Protein AF-A0A1A7ZD23-F1 (afdb_monomer)

pLDDT: mean 89.28, std 13.61, range [43.59, 98.44]

Structure (mmCIF, N/CA/C/O backbone):
data_AF-A0A1A7ZD23-F1
#
_entry.id   AF-A0A1A7ZD23-F1
#
loop_
_atom_site.group_PDB
_atom_site.id
_atom_site.type_symbol
_atom_site.label_atom_id
_atom_site.label_alt_id
_atom_site.label_comp_id
_atom_site.label_asym_id
_atom_site.label_entity_id
_atom_site.label_seq_id
_atom_site.pdbx_PDB_ins_code
_atom_site.Cartn_x
_atom_site.Cartn_y
_atom_site.Cartn_z
_atom_site.occupancy
_atom_site.B_iso_or_equiv
_atom_site.auth_seq_id
_atom_site.auth_comp_id
_atom_site.auth_asym_id
_atom_site.auth_atom_id
_atom_site.pdbx_PDB_model_num
ATOM 1 N N . MET A 1 1 ? -6.282 12.531 40.082 1.00 49.66 1 MET A N 1
ATOM 2 C CA . MET A 1 1 ? -6.540 12.073 38.692 1.00 49.66 1 MET A CA 1
ATOM 3 C C . MET A 1 1 ? -5.807 12.879 37.593 1.00 49.66 1 MET A C 1
ATOM 5 O O . MET A 1 1 ? -6.053 12.628 36.422 1.00 49.66 1 MET A O 1
ATOM 9 N N . ALA A 1 2 ? -4.863 13.788 37.900 1.00 52.31 2 ALA A N 1
ATOM 10 C CA . ALA A 1 2 ? -4.226 14.645 36.881 1.00 52.31 2 ALA A CA 1
ATOM 11 C C . ALA A 1 2 ? -3.042 14.001 36.115 1.00 52.31 2 ALA A C 1
ATOM 13 O O . ALA A 1 2 ? -2.878 14.258 34.924 1.00 52.31 2 ALA A O 1
ATOM 14 N N . MET A 1 3 ? -2.255 13.116 36.749 1.00 52.09 3 MET A N 1
ATOM 15 C CA . MET A 1 3 ? -1.063 12.509 36.118 1.00 52.09 3 MET A CA 1
ATOM 16 C C . MET A 1 3 ? -1.377 11.523 34.974 1.00 52.09 3 MET A C 1
ATOM 18 O O . MET A 1 3 ? -0.574 11.347 34.061 1.00 52.09 3 MET A O 1
ATOM 22 N N . GLY A 1 4 ? -2.560 10.897 34.973 1.00 49.62 4 GLY A N 1
ATOM 23 C CA . GLY A 1 4 ? -2.965 9.977 33.901 1.00 49.62 4 GLY A CA 1
ATOM 24 C C . GLY A 1 4 ? -3.331 10.680 32.586 1.00 49.62 4 GLY A C 1
ATOM 25 O O . GLY A 1 4 ? -3.208 10.094 31.513 1.00 49.62 4 GLY A O 1
ATOM 26 N N . LEU A 1 5 ? -3.754 11.946 32.647 1.00 56.97 5 LEU A N 1
ATOM 27 C CA . LEU A 1 5 ? -4.148 12.730 31.470 1.00 56.97 5 LEU A CA 1
ATOM 28 C C . LEU A 1 5 ? -2.935 13.335 30.750 1.00 56.97 5 LEU A C 1
ATOM 30 O O . LEU A 1 5 ? -2.924 13.420 29.521 1.00 56.97 5 LEU A O 1
ATOM 34 N N . THR A 1 6 ? -1.903 13.726 31.498 1.00 62.28 6 THR A N 1
ATOM 35 C CA . THR A 1 6 ? -0.657 14.283 30.950 1.00 62.28 6 THR A CA 1
ATOM 36 C C . THR A 1 6 ? 0.168 13.208 30.240 1.00 62.28 6 THR A C 1
ATOM 38 O O . THR A 1 6 ? 0.626 13.433 29.120 1.00 62.28 6 THR A O 1
ATOM 41 N N . SER A 1 7 ? 0.260 12.007 30.822 1.00 65.88 7 SER A N 1
ATOM 42 C CA . SER A 1 7 ? 0.937 10.848 30.220 1.00 65.88 7 SER A CA 1
ATOM 43 C C . SER A 1 7 ? 0.266 10.381 28.916 1.00 65.88 7 SER A C 1
ATOM 45 O O . SER A 1 7 ? 0.935 10.216 27.893 1.00 65.88 7 SER A O 1
ATOM 47 N N . LYS A 1 8 ? -1.075 10.291 28.886 1.00 63.44 8 LYS A N 1
ATOM 48 C CA . LYS A 1 8 ? -1.828 9.961 27.659 1.00 63.44 8 LYS A CA 1
ATOM 49 C C . LYS A 1 8 ? -1.620 10.989 26.541 1.00 63.44 8 LYS A C 1
ATOM 51 O O . LYS A 1 8 ? -1.458 10.604 25.386 1.00 63.44 8 LYS A O 1
ATOM 56 N N . LYS A 1 9 ? -1.574 12.288 26.867 1.00 61.81 9 LYS A N 1
ATOM 57 C CA . LYS A 1 9 ? -1.291 13.354 25.887 1.00 61.81 9 LYS A CA 1
ATOM 58 C C . LYS A 1 9 ? 0.132 13.271 25.323 1.00 61.81 9 LYS A C 1
ATOM 60 O O . LYS A 1 9 ? 0.311 13.476 24.125 1.00 61.81 9 LYS A O 1
ATOM 65 N N . ALA A 1 10 ? 1.126 12.955 26.154 1.00 64.25 10 ALA A N 1
ATOM 66 C CA . ALA A 1 10 ? 2.508 12.770 25.708 1.00 64.25 10 ALA A CA 1
ATOM 67 C C . ALA A 1 10 ? 2.651 11.547 24.784 1.00 64.25 10 ALA A C 1
ATOM 69 O O . ALA A 1 10 ? 3.252 11.653 23.716 1.00 64.25 10 ALA A O 1
ATOM 70 N N . SER A 1 11 ? 2.012 10.427 25.138 1.00 76.06 11 SER A N 1
ATOM 71 C CA . SER A 1 11 ? 1.960 9.224 24.300 1.00 76.06 11 SER A CA 1
ATOM 72 C C . SER A 1 11 ? 1.269 9.490 22.955 1.00 76.06 11 SER A C 1
ATOM 74 O O . SER A 1 11 ? 1.827 9.180 21.906 1.00 76.06 11 SER A O 1
ATOM 76 N N . ALA A 1 12 ? 0.116 10.169 22.948 1.00 74.38 12 ALA A N 1
ATOM 77 C CA . ALA A 1 12 ? -0.580 10.529 21.709 1.00 74.38 12 ALA A CA 1
ATOM 78 C C . ALA A 1 12 ? 0.258 11.448 2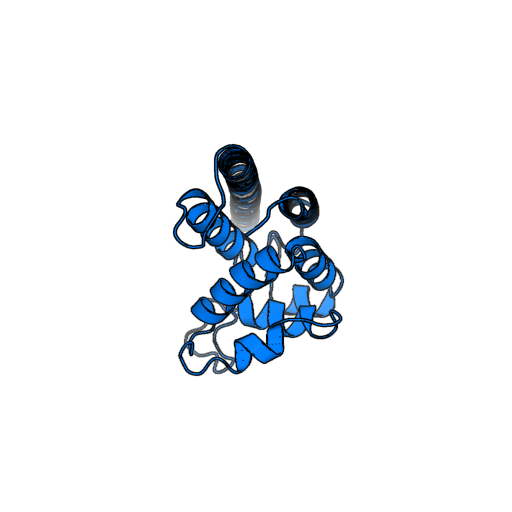0.799 1.00 74.38 12 ALA A C 1
ATOM 80 O O . ALA A 1 12 ? 0.256 11.281 19.578 1.00 74.38 12 ALA A O 1
ATOM 81 N N . ARG A 1 13 ? 1.002 12.399 21.385 1.00 77.62 13 ARG A N 1
ATOM 82 C CA . ARG A 1 13 ? 1.932 13.265 20.645 1.00 77.62 13 ARG A CA 1
ATOM 83 C C . ARG A 1 13 ? 3.077 12.458 20.032 1.00 77.62 13 ARG A C 1
ATOM 85 O O . ARG A 1 13 ? 3.396 12.679 18.869 1.00 77.62 13 ARG A O 1
ATOM 92 N N . SER A 1 14 ? 3.653 11.519 20.781 1.00 89.81 14 SER A N 1
ATOM 93 C CA . SER A 1 14 ? 4.708 10.627 20.286 1.00 89.81 14 SER A CA 1
ATOM 94 C C . SER A 1 14 ? 4.228 9.794 19.093 1.00 89.81 14 SER A C 1
ATOM 96 O O . SER A 1 14 ? 4.897 9.790 18.064 1.00 89.81 14 SER A O 1
ATOM 98 N N . VAL A 1 15 ? 3.023 9.218 19.167 1.00 92.44 15 VAL A N 1
ATOM 99 C CA . VAL A 1 15 ? 2.435 8.453 18.052 1.00 92.44 15 VAL A CA 1
ATOM 100 C C . VAL A 1 15 ? 2.187 9.343 16.830 1.00 92.44 15 VAL A C 1
ATOM 102 O O . VAL A 1 15 ? 2.422 8.932 15.700 1.00 92.44 15 VAL A O 1
ATOM 105 N N . ALA A 1 16 ? 1.728 10.584 17.017 1.00 93.50 16 ALA A N 1
ATOM 106 C CA . ALA A 1 16 ? 1.536 11.503 15.894 1.00 93.50 16 ALA A CA 1
ATOM 107 C C . ALA A 1 16 ? 2.857 11.874 15.194 1.00 93.50 16 ALA A C 1
ATOM 109 O O . ALA A 1 16 ? 2.882 12.005 13.972 1.00 93.50 16 ALA A O 1
ATOM 110 N N . VAL A 1 17 ? 3.946 12.035 15.951 1.00 95.19 17 VAL A N 1
ATOM 111 C CA . VAL A 1 17 ? 5.286 12.277 15.391 1.00 95.19 17 VAL A CA 1
ATOM 112 C C . VAL A 1 17 ? 5.780 11.049 14.629 1.00 95.19 17 VAL A C 1
ATOM 114 O O . VAL A 1 17 ? 6.233 11.184 13.497 1.00 95.19 17 VAL A O 1
ATOM 117 N N . GLU A 1 18 ? 5.626 9.857 15.202 1.00 95.06 18 GLU A N 1
ATOM 118 C CA . GLU A 1 18 ? 5.987 8.592 14.556 1.00 95.06 18 GLU A CA 1
ATOM 119 C C . GLU A 1 18 ? 5.283 8.415 13.203 1.00 95.06 18 GLU A C 1
ATOM 121 O O . GLU A 1 18 ? 5.948 8.173 12.195 1.00 95.06 18 GLU A O 1
ATOM 126 N N . ARG A 1 19 ? 3.960 8.642 13.139 1.00 96.94 19 ARG A N 1
ATOM 127 C CA . ARG A 1 19 ? 3.209 8.587 11.873 1.00 96.94 19 ARG A CA 1
ATOM 128 C C . ARG A 1 19 ? 3.779 9.534 10.819 1.00 96.94 19 ARG A C 1
ATOM 130 O O . ARG A 1 19 ? 4.005 9.127 9.681 1.00 96.94 19 ARG A O 1
ATOM 137 N N . LYS A 1 20 ? 4.033 10.791 11.197 1.00 96.56 20 LYS A N 1
ATOM 138 C CA . LYS A 1 20 ? 4.595 11.801 10.288 1.00 96.56 20 LYS A CA 1
ATOM 139 C C . LYS A 1 20 ? 5.983 11.407 9.791 1.00 96.56 20 LYS A C 1
ATOM 141 O O . LYS A 1 20 ? 6.271 11.589 8.608 1.00 96.56 20 LYS A O 1
ATOM 146 N N . ASN A 1 21 ? 6.814 10.840 10.661 1.00 97.62 21 ASN A N 1
ATOM 147 C CA . ASN A 1 21 ? 8.144 10.365 10.297 1.00 97.62 21 ASN A CA 1
ATOM 148 C C . ASN A 1 21 ? 8.059 9.208 9.296 1.00 97.62 21 ASN A C 1
ATOM 150 O O . ASN A 1 21 ? 8.702 9.276 8.254 1.00 97.62 21 ASN A O 1
ATOM 154 N N . LEU A 1 22 ? 7.213 8.204 9.547 1.00 98.00 22 LEU A N 1
ATOM 155 C CA . LEU A 1 22 ? 7.036 7.067 8.635 1.00 98.00 22 LEU A CA 1
ATOM 156 C C . LEU A 1 22 ? 6.547 7.503 7.248 1.00 98.00 22 LEU A C 1
ATOM 158 O O . LEU A 1 22 ? 7.110 7.083 6.240 1.00 98.00 22 LEU A O 1
ATOM 162 N N . ILE A 1 23 ? 5.561 8.403 7.178 1.00 98.25 23 ILE A N 1
ATOM 163 C CA . ILE A 1 23 ? 5.100 8.966 5.898 1.00 98.25 23 ILE A CA 1
ATOM 164 C C . ILE A 1 23 ? 6.205 9.759 5.198 1.00 98.25 23 ILE A C 1
ATOM 166 O O . ILE A 1 23 ? 6.330 9.690 3.977 1.00 98.25 23 ILE A O 1
ATOM 170 N N . THR A 1 24 ? 7.021 10.494 5.951 1.00 98.19 24 THR A N 1
ATOM 171 C CA . THR A 1 24 ? 8.141 11.261 5.392 1.00 98.19 24 THR A CA 1
ATOM 172 C C . THR A 1 24 ? 9.207 10.336 4.804 1.00 98.19 24 THR A C 1
ATOM 174 O O . THR A 1 24 ? 9.633 10.549 3.673 1.00 98.19 24 THR A O 1
ATOM 177 N N . VAL A 1 25 ? 9.589 9.275 5.519 1.00 98.38 25 VAL A N 1
ATOM 178 C CA . VAL A 1 25 ? 10.533 8.264 5.015 1.00 98.38 25 VAL A CA 1
ATOM 179 C C . VAL A 1 25 ? 9.965 7.562 3.783 1.00 98.38 25 VAL A C 1
ATOM 181 O O . VAL A 1 25 ? 10.670 7.406 2.791 1.00 98.38 25 VAL A O 1
ATOM 184 N N . CYS A 1 26 ? 8.676 7.212 3.793 1.00 98.44 26 CYS A N 1
ATOM 185 C CA . CYS A 1 26 ? 8.014 6.619 2.632 1.00 98.44 26 CYS A CA 1
ATOM 186 C C . CYS A 1 26 ? 8.043 7.554 1.420 1.00 98.44 26 CYS A C 1
ATOM 188 O O . CYS A 1 26 ? 8.352 7.109 0.320 1.00 98.44 26 CYS A O 1
ATOM 190 N N . ARG A 1 27 ? 7.826 8.860 1.617 1.00 98.00 27 ARG A N 1
ATOM 191 C CA . ARG A 1 27 ? 7.947 9.855 0.545 1.00 98.00 27 ARG A CA 1
ATOM 192 C C . ARG A 1 27 ? 9.341 9.871 -0.071 1.00 98.00 27 ARG A C 1
ATOM 194 O O . ARG A 1 27 ? 9.455 9.892 -1.293 1.00 98.00 27 ARG A O 1
ATOM 201 N N . PHE A 1 28 ? 10.385 9.876 0.758 1.00 98.25 28 PHE A N 1
ATOM 202 C CA . PHE A 1 28 ? 11.760 9.823 0.262 1.00 98.25 28 PHE A CA 1
ATOM 203 C C . PHE A 1 28 ? 12.029 8.524 -0.491 1.00 98.25 28 PHE A C 1
ATOM 205 O O . PHE A 1 28 ? 12.556 8.576 -1.592 1.00 98.25 28 PHE A O 1
ATOM 212 N N . SER A 1 29 ? 11.584 7.389 0.044 1.00 97.94 29 SER A N 1
ATOM 213 C CA . SER A 1 29 ? 11.766 6.088 -0.597 1.00 97.94 29 SER A CA 1
ATOM 214 C C . SER A 1 29 ? 11.031 5.964 -1.939 1.00 97.94 29 SER A C 1
ATOM 216 O O . SER A 1 29 ? 11.585 5.424 -2.889 1.00 97.94 29 SER A O 1
ATOM 218 N N . VAL A 1 30 ? 9.816 6.511 -2.057 1.00 97.31 30 VAL A N 1
ATOM 219 C CA . VAL A 1 30 ? 9.090 6.593 -3.337 1.00 97.31 30 VAL A CA 1
ATOM 220 C C . VAL A 1 30 ? 9.849 7.460 -4.335 1.00 97.31 30 VAL A C 1
ATOM 222 O O . VAL A 1 30 ? 9.964 7.096 -5.501 1.00 97.31 30 VAL A O 1
ATOM 225 N N . LYS A 1 31 ? 10.392 8.595 -3.882 1.00 96.94 31 LYS A N 1
ATOM 226 C CA . LYS A 1 31 ? 11.182 9.485 -4.733 1.00 96.94 31 LYS A CA 1
ATOM 227 C C . LYS A 1 31 ? 12.439 8.787 -5.259 1.00 96.94 31 LYS A C 1
ATOM 229 O O . LYS A 1 31 ? 12.647 8.796 -6.464 1.00 96.94 31 LYS A O 1
ATOM 234 N N . THR A 1 32 ? 13.228 8.153 -4.391 1.00 96.69 32 THR A N 1
ATOM 235 C CA . THR A 1 32 ? 14.451 7.446 -4.806 1.00 96.69 32 THR A CA 1
ATOM 236 C C . THR A 1 32 ? 14.140 6.281 -5.739 1.00 96.69 32 THR A C 1
ATOM 238 O O . THR A 1 32 ? 14.864 6.059 -6.700 1.00 96.69 32 THR A O 1
ATOM 241 N N . LEU A 1 33 ? 13.032 5.570 -5.504 1.00 95.75 33 LEU A N 1
ATOM 242 C CA . LEU A 1 33 ? 12.589 4.487 -6.380 1.00 95.75 33 LEU A CA 1
ATOM 243 C C . LEU A 1 33 ? 12.218 5.002 -7.780 1.00 95.75 33 LEU A C 1
ATOM 245 O O . LEU A 1 33 ? 12.619 4.417 -8.778 1.00 95.75 33 LEU A O 1
ATOM 249 N N . LEU A 1 34 ? 11.502 6.125 -7.873 1.00 95.12 34 LEU A N 1
ATOM 250 C CA . LEU A 1 34 ? 11.185 6.748 -9.162 1.00 95.12 34 LEU A CA 1
ATOM 251 C C . LEU A 1 34 ? 12.434 7.291 -9.868 1.00 95.12 34 LEU A C 1
ATOM 253 O O . LEU A 1 34 ? 12.544 7.165 -11.082 1.00 95.12 34 LEU A O 1
ATOM 257 N N . GLU A 1 35 ? 13.384 7.870 -9.131 1.00 95.06 35 GLU A N 1
ATOM 258 C CA . GLU A 1 35 ? 14.664 8.325 -9.689 1.00 95.06 35 GLU A CA 1
ATOM 259 C C . GLU A 1 35 ? 15.472 7.148 -10.252 1.00 95.06 35 GLU A C 1
ATOM 261 O O . GLU A 1 35 ? 15.948 7.220 -11.385 1.00 95.06 35 GLU A O 1
ATOM 266 N N . LYS A 1 36 ? 15.544 6.031 -9.519 1.00 94.25 36 LYS A N 1
ATOM 267 C CA . LYS A 1 36 ? 16.185 4.793 -9.979 1.00 94.25 36 LYS A CA 1
ATOM 268 C C . LYS A 1 36 ? 15.587 4.297 -11.296 1.00 94.25 36 LYS A C 1
ATOM 270 O O . LYS A 1 36 ? 16.338 4.058 -12.235 1.00 94.25 36 LYS A O 1
ATOM 275 N N . TYR A 1 37 ? 14.256 4.247 -11.390 1.00 91.75 37 TYR A N 1
ATOM 276 C CA . TYR A 1 37 ? 13.543 3.837 -12.606 1.00 91.75 37 TYR A CA 1
ATOM 277 C C . TYR A 1 37 ? 13.918 4.669 -13.842 1.00 91.75 37 TYR A C 1
ATOM 279 O O . TYR A 1 37 ? 13.956 4.158 -14.957 1.00 91.75 37 TYR A O 1
ATOM 287 N N . THR A 1 38 ? 14.199 5.966 -13.666 1.00 91.44 38 THR A N 1
ATOM 288 C CA . THR A 1 38 ? 14.607 6.822 -14.794 1.00 91.44 38 THR A CA 1
ATOM 289 C C . THR A 1 38 ? 16.023 6.543 -15.294 1.00 91.44 38 THR A C 1
ATOM 291 O O . THR A 1 38 ? 16.343 6.912 -16.423 1.00 91.44 38 THR A O 1
ATOM 294 N N . ALA A 1 39 ? 16.864 5.913 -14.471 1.00 91.31 39 ALA A N 1
ATOM 295 C CA . ALA A 1 39 ? 18.236 5.570 -14.819 1.00 91.31 39 ALA A CA 1
ATOM 296 C C . ALA A 1 39 ? 18.344 4.155 -15.405 1.00 91.31 39 ALA A C 1
ATOM 298 O O . ALA A 1 39 ? 19.072 3.954 -16.377 1.00 91.31 39 ALA A O 1
ATOM 299 N N . GLU A 1 40 ? 17.625 3.186 -14.834 1.00 90.50 40 GLU A N 1
ATOM 300 C CA . GLU A 1 40 ? 17.670 1.780 -15.243 1.00 90.50 40 GLU A CA 1
ATOM 301 C C . GLU A 1 40 ? 16.406 1.004 -14.820 1.00 90.50 40 GLU A C 1
ATOM 303 O O . GLU A 1 40 ? 15.669 1.462 -13.939 1.00 90.50 40 GLU A O 1
ATOM 308 N N . PRO A 1 41 ? 16.138 -0.171 -15.427 1.00 88.19 41 PRO A N 1
ATOM 309 C CA . PRO A 1 41 ? 15.058 -1.052 -14.989 1.00 88.19 41 PRO A CA 1
ATOM 310 C C . PRO A 1 41 ? 15.198 -1.430 -13.510 1.00 88.19 41 PRO A C 1
ATOM 312 O O . PRO A 1 41 ? 16.306 -1.654 -13.023 1.00 88.19 41 PRO A O 1
ATOM 315 N N . ILE A 1 42 ? 14.072 -1.520 -12.803 1.00 90.56 42 ILE A N 1
ATOM 316 C CA . ILE A 1 42 ? 14.043 -1.921 -11.394 1.00 90.56 42 ILE A CA 1
ATOM 317 C C . ILE A 1 42 ? 13.761 -3.413 -11.315 1.00 90.56 42 ILE A C 1
ATOM 319 O O . ILE A 1 42 ? 12.836 -3.898 -11.953 1.00 90.56 42 ILE A O 1
ATOM 323 N N . ASP A 1 43 ? 14.511 -4.108 -10.468 1.00 89.56 43 ASP A N 1
ATOM 324 C CA . ASP A 1 43 ? 14.231 -5.487 -10.082 1.00 89.56 43 ASP A CA 1
ATOM 325 C C . ASP A 1 43 ? 14.001 -5.612 -8.566 1.00 89.56 43 ASP A C 1
ATOM 327 O O . ASP A 1 43 ? 14.077 -4.646 -7.798 1.00 89.56 43 ASP A O 1
ATOM 331 N N . ASP A 1 44 ? 13.718 -6.829 -8.103 1.00 88.19 44 ASP A N 1
ATOM 332 C CA . ASP A 1 44 ? 13.450 -7.102 -6.693 1.00 88.19 44 ASP A CA 1
ATOM 333 C C . ASP A 1 44 ? 14.702 -7.151 -5.800 1.00 88.19 44 ASP A C 1
ATOM 335 O O . ASP A 1 44 ? 14.569 -7.286 -4.576 1.00 88.19 44 ASP A O 1
ATOM 339 N N . SER A 1 45 ? 15.890 -7.000 -6.393 1.00 90.31 45 SER A N 1
ATOM 340 C CA . SER A 1 45 ? 17.183 -6.914 -5.709 1.00 90.31 45 SER A CA 1
ATOM 341 C C . SER A 1 45 ? 17.638 -5.470 -5.467 1.00 90.31 45 SER A C 1
ATOM 343 O O . SER A 1 45 ? 18.470 -5.223 -4.592 1.00 90.31 45 SER A O 1
ATOM 345 N N . SER A 1 46 ? 17.053 -4.519 -6.200 1.00 93.69 46 SER A N 1
ATOM 346 C CA . SER A 1 46 ? 17.361 -3.093 -6.130 1.00 93.69 46 SER A CA 1
ATOM 347 C C . SER A 1 46 ? 17.151 -2.540 -4.716 1.00 93.69 46 SER A C 1
ATOM 349 O O . SER A 1 46 ? 16.092 -2.719 -4.105 1.00 93.69 46 SER A O 1
ATOM 351 N N . GLU A 1 47 ? 18.150 -1.829 -4.188 1.00 95.81 47 GLU A N 1
ATOM 352 C CA . GLU A 1 47 ? 18.122 -1.304 -2.818 1.00 95.81 47 GLU A CA 1
ATOM 353 C C . GLU A 1 47 ? 16.932 -0.358 -2.600 1.00 95.81 47 GLU A C 1
ATOM 355 O O . GLU A 1 47 ? 16.264 -0.403 -1.565 1.00 95.81 47 GLU A O 1
ATOM 360 N N . GLU A 1 48 ? 16.601 0.457 -3.602 1.00 96.38 48 GLU A N 1
ATOM 361 C CA . GLU A 1 48 ? 15.471 1.379 -3.563 1.00 96.38 48 GLU A CA 1
ATOM 362 C C . GLU A 1 48 ? 14.142 0.636 -3.414 1.00 96.38 48 GLU A C 1
ATOM 364 O O . GLU A 1 48 ? 13.278 1.065 -2.641 1.00 96.38 48 GLU A O 1
ATOM 369 N N . PHE A 1 49 ? 13.991 -0.501 -4.102 1.00 95.62 49 PHE A N 1
ATOM 370 C CA . PHE A 1 49 ? 12.814 -1.352 -3.971 1.00 95.62 49 PHE A CA 1
ATOM 371 C C . PHE A 1 49 ? 12.761 -2.002 -2.584 1.00 95.62 49 PHE A C 1
ATOM 373 O O . PHE A 1 49 ? 11.717 -1.967 -1.929 1.00 95.62 49 PHE A O 1
ATOM 380 N N . VAL A 1 50 ? 13.880 -2.550 -2.100 1.00 95.81 50 VAL A N 1
ATOM 381 C CA . VAL A 1 50 ? 13.963 -3.172 -0.768 1.00 95.81 50 VAL A CA 1
ATOM 382 C C . VAL A 1 50 ? 13.600 -2.166 0.327 1.00 95.81 50 VAL A C 1
ATOM 384 O O . VAL A 1 50 ? 12.787 -2.472 1.206 1.00 95.81 50 VAL A O 1
ATOM 387 N N . ASN A 1 51 ? 14.134 -0.947 0.240 1.00 97.12 51 ASN A N 1
ATOM 388 C CA . ASN A 1 51 ? 13.837 0.149 1.157 1.00 97.12 51 ASN A CA 1
ATOM 389 C C . ASN A 1 51 ? 12.354 0.542 1.101 1.00 97.12 51 ASN A C 1
ATOM 391 O O . ASN A 1 51 ? 11.716 0.688 2.150 1.00 97.12 51 ASN A O 1
ATOM 395 N N . PHE A 1 52 ? 11.782 0.637 -0.104 1.00 97.75 52 PHE A N 1
ATOM 396 C CA . PHE A 1 52 ? 10.362 0.927 -0.298 1.00 97.75 52 PHE A CA 1
ATOM 397 C C . PHE A 1 52 ? 9.456 -0.155 0.294 1.00 97.75 52 PHE A C 1
ATOM 399 O O . PHE A 1 52 ? 8.527 0.144 1.051 1.00 97.75 52 PHE A O 1
ATOM 406 N N . ALA A 1 53 ? 9.733 -1.422 -0.003 1.00 97.00 53 ALA A N 1
ATOM 407 C CA . ALA A 1 53 ? 8.951 -2.537 0.505 1.00 97.00 53 ALA A CA 1
ATOM 408 C C . ALA A 1 53 ? 9.009 -2.603 2.039 1.00 97.00 53 ALA A C 1
ATOM 410 O O . ALA A 1 53 ? 7.982 -2.822 2.683 1.00 97.00 53 ALA A O 1
ATOM 411 N N . ALA A 1 54 ? 10.180 -2.348 2.633 1.00 97.00 54 ALA A N 1
ATOM 412 C CA . ALA A 1 54 ? 10.355 -2.329 4.081 1.00 97.00 54 ALA A CA 1
ATOM 413 C C . ALA A 1 54 ? 9.561 -1.198 4.755 1.00 97.00 54 ALA A C 1
ATOM 415 O O . ALA A 1 54 ? 8.859 -1.446 5.741 1.00 97.00 54 ALA A O 1
ATOM 416 N N . ILE A 1 55 ? 9.621 0.034 4.230 1.00 98.19 55 ILE A N 1
ATOM 417 C CA . ILE A 1 55 ? 8.862 1.148 4.817 1.00 98.19 55 ILE A CA 1
ATOM 418 C C . ILE A 1 55 ? 7.353 0.970 4.621 1.00 98.19 55 ILE A C 1
ATOM 420 O O . ILE A 1 55 ? 6.580 1.284 5.529 1.00 98.19 55 ILE A O 1
ATOM 424 N N . LEU A 1 56 ? 6.921 0.412 3.487 1.00 98.38 56 LEU A N 1
ATOM 425 C CA . LEU A 1 56 ? 5.514 0.105 3.251 1.00 98.38 56 LEU A CA 1
ATOM 426 C C . LEU A 1 56 ? 5.007 -0.987 4.201 1.00 98.38 56 LEU A C 1
ATOM 428 O O . LEU A 1 56 ? 3.956 -0.809 4.814 1.00 98.38 56 LEU A O 1
ATOM 432 N N . GLU A 1 57 ? 5.759 -2.079 4.379 1.00 97.19 57 GLU A N 1
ATOM 433 C CA . GLU A 1 57 ? 5.460 -3.126 5.367 1.00 97.19 57 GLU A CA 1
ATOM 434 C C . GLU A 1 57 ? 5.323 -2.526 6.774 1.00 97.19 57 GLU A C 1
ATOM 436 O O . GLU A 1 57 ? 4.375 -2.849 7.496 1.00 97.19 57 GLU A O 1
ATOM 441 N N . HIS A 1 58 ? 6.218 -1.607 7.152 1.00 96.56 58 HIS A N 1
ATOM 442 C CA . HIS A 1 58 ? 6.175 -0.943 8.453 1.00 96.56 58 HIS A CA 1
ATOM 443 C C . HIS A 1 58 ? 4.926 -0.063 8.607 1.00 96.56 58 HIS A C 1
ATOM 445 O O . HIS A 1 58 ? 4.228 -0.155 9.617 1.00 96.56 58 HIS A O 1
ATOM 451 N N . ILE A 1 59 ? 4.582 0.737 7.594 1.00 98.00 59 ILE A N 1
ATOM 452 C CA . ILE A 1 59 ? 3.373 1.571 7.609 1.00 98.00 59 ILE A CA 1
ATOM 453 C C . ILE A 1 59 ? 2.109 0.715 7.701 1.00 98.00 59 ILE A C 1
ATOM 455 O O . ILE A 1 59 ? 1.244 0.980 8.539 1.00 98.00 59 ILE A O 1
ATOM 459 N N . LEU A 1 60 ? 2.013 -0.332 6.880 1.00 97.38 60 LEU A N 1
ATOM 460 C CA . LEU A 1 60 ? 0.885 -1.257 6.905 1.00 97.38 60 LEU A CA 1
ATOM 461 C C . LEU A 1 60 ? 0.826 -2.044 8.216 1.00 97.38 60 LEU A C 1
ATOM 463 O O . LEU A 1 60 ? -0.251 -2.489 8.587 1.00 97.38 60 LEU A O 1
ATOM 467 N N . SER A 1 61 ? 1.935 -2.187 8.940 1.00 95.62 61 SER A N 1
ATOM 468 C CA . SER A 1 61 ? 1.977 -2.868 10.238 1.00 95.62 61 SER A CA 1
ATOM 469 C C . SER A 1 61 ? 1.810 -1.947 11.444 1.00 95.62 61 SER A C 1
ATOM 471 O O . SER A 1 61 ? 1.696 -2.417 12.579 1.00 95.62 61 SER A O 1
ATOM 473 N N . HIS A 1 62 ? 1.766 -0.634 11.221 1.00 95.56 62 HIS A N 1
ATOM 474 C CA . HIS A 1 62 ? 1.767 0.350 12.289 1.00 95.56 62 HIS A CA 1
ATOM 475 C C . HIS A 1 62 ? 0.507 0.232 13.165 1.00 95.56 62 HIS A C 1
ATOM 477 O O . HIS A 1 62 ? -0.601 0.598 12.760 1.00 95.56 62 HIS A O 1
ATOM 483 N N . ARG A 1 63 ? 0.715 -0.199 14.417 1.00 93.25 63 ARG A N 1
ATOM 484 C CA . ARG A 1 63 ? -0.304 -0.378 15.467 1.00 93.25 63 ARG A CA 1
ATOM 485 C C . ARG A 1 63 ? -1.401 -1.394 15.123 1.00 9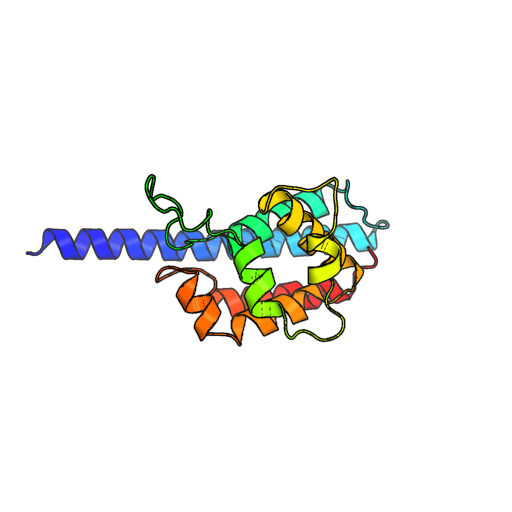3.25 63 ARG A C 1
ATOM 487 O O . ARG A 1 63 ? -2.591 -1.102 15.263 1.00 93.25 63 ARG A O 1
ATOM 494 N N . PHE A 1 64 ? -1.018 -2.602 14.711 1.00 91.44 64 PHE A N 1
ATOM 495 C CA . PHE A 1 64 ? -1.959 -3.722 14.703 1.00 91.44 64 PHE A CA 1
ATOM 496 C C . PHE A 1 64 ? -2.433 -4.094 16.108 1.00 91.44 64 PHE A C 1
ATOM 498 O O . PHE A 1 64 ? -1.649 -4.201 17.053 1.00 91.44 64 PHE A O 1
ATOM 505 N N . LYS A 1 65 ? -3.728 -4.389 16.208 1.00 89.50 65 LYS A N 1
ATOM 506 C CA . LYS A 1 65 ? -4.343 -4.984 17.389 1.00 89.50 65 LYS A CA 1
ATOM 507 C C . LYS A 1 65 ? -3.742 -6.354 17.652 1.00 89.50 65 LYS A C 1
ATOM 509 O O . LYS A 1 65 ? -3.632 -7.171 16.743 1.00 89.50 65 LYS A O 1
ATOM 514 N N . GLY A 1 66 ? -3.436 -6.634 18.914 1.00 71.44 66 GLY A N 1
ATOM 515 C CA . GLY A 1 66 ? -3.079 -7.986 19.347 1.00 71.44 66 GLY A CA 1
ATOM 516 C C . GLY A 1 66 ? -1.659 -8.436 18.994 1.00 71.44 66 GLY A C 1
ATOM 517 O O . GLY A 1 66 ? -1.329 -9.579 19.285 1.00 71.44 66 GLY A O 1
ATOM 518 N N . SER A 1 67 ? -0.793 -7.548 18.487 1.00 59.06 67 SER A N 1
ATOM 519 C CA . SER A 1 67 ? 0.631 -7.825 18.199 1.00 59.06 67 SER A CA 1
ATOM 520 C C . SER A 1 67 ? 1.477 -8.233 19.432 1.00 59.06 67 SER A C 1
ATOM 522 O O . SER A 1 67 ? 2.690 -8.382 19.313 1.00 59.06 67 SER A O 1
ATOM 524 N N . GLY A 1 68 ? 0.878 -8.404 20.619 1.00 50.41 68 GLY A N 1
ATOM 525 C CA . GLY A 1 68 ? 1.579 -8.718 21.871 1.00 50.41 68 GLY A CA 1
ATOM 526 C C . GLY A 1 68 ? 0.821 -9.619 22.853 1.00 50.41 68 GLY A C 1
ATOM 527 O O . GLY A 1 68 ? 1.214 -9.696 24.013 1.00 50.41 68 GLY A O 1
ATOM 528 N N . SER A 1 69 ? -0.267 -10.285 22.446 1.00 49.16 69 SER A N 1
ATOM 529 C CA . SER A 1 69 ? -0.966 -11.223 23.339 1.00 49.16 69 SER A CA 1
ATOM 530 C C . SER A 1 69 ? -0.393 -12.633 23.190 1.00 49.16 69 SER A C 1
ATOM 532 O O . SER A 1 69 ? -0.688 -13.330 22.224 1.00 49.16 69 SER A O 1
ATOM 534 N N . TRP A 1 70 ? 0.412 -13.056 24.170 1.00 52.94 70 TRP A N 1
ATOM 535 C CA . TRP A 1 70 ? 1.055 -14.379 24.232 1.00 52.94 70 TRP A CA 1
ATOM 536 C C . TRP A 1 70 ? 0.050 -15.555 24.238 1.00 52.94 70 TRP A C 1
ATOM 538 O O . TRP A 1 70 ? 0.418 -16.679 23.920 1.00 52.94 70 TRP A O 1
ATOM 548 N N . PHE A 1 71 ? -1.230 -15.294 24.539 1.00 50.66 71 PHE A N 1
ATOM 549 C CA . PHE A 1 71 ? -2.288 -16.309 24.659 1.00 50.66 71 PHE A CA 1
ATOM 550 C C . PHE A 1 71 ? -3.371 -16.241 23.574 1.00 50.66 71 PHE A C 1
ATOM 552 O O . PHE A 1 71 ? -4.343 -16.992 23.634 1.00 50.66 71 PHE A O 1
ATOM 559 N N . SER A 1 72 ? -3.249 -15.349 22.587 1.00 49.19 72 SER A N 1
ATOM 560 C CA . SER A 1 72 ? -4.229 -15.309 21.499 1.00 49.19 72 SER A CA 1
ATOM 561 C C . SER A 1 72 ? -3.937 -16.430 20.500 1.00 49.19 72 SER A C 1
ATOM 563 O O . SER A 1 72 ? -2.985 -16.358 19.732 1.00 49.19 72 SER A O 1
ATOM 565 N N . SER A 1 73 ? -4.780 -17.463 20.516 1.00 43.59 73 SER A N 1
ATOM 566 C CA . SER A 1 73 ? -4.887 -18.507 19.483 1.00 43.59 73 SER A CA 1
ATOM 567 C C . SER A 1 73 ? -5.399 -17.978 18.133 1.00 43.59 73 SER A C 1
ATOM 569 O O . SER A 1 73 ? -5.404 -18.705 17.142 1.00 43.59 73 SER A O 1
ATOM 571 N N . ASP A 1 74 ? -5.818 -16.710 18.087 1.00 47.06 74 ASP A N 1
ATOM 572 C CA . ASP A 1 74 ? -6.093 -15.960 16.864 1.00 47.06 74 ASP A CA 1
ATOM 573 C C . ASP A 1 74 ? -4.728 -15.635 16.236 1.00 47.06 74 ASP A C 1
ATOM 575 O O . ASP A 1 74 ? -3.977 -14.822 16.779 1.00 47.06 74 ASP A O 1
ATOM 579 N N . GLY A 1 75 ? -4.360 -16.355 15.169 1.00 55.38 75 GLY A N 1
ATOM 580 C CA . GLY A 1 75 ? -3.043 -16.280 14.530 1.00 55.38 75 GLY A CA 1
ATOM 581 C C . GLY A 1 75 ? -2.527 -14.845 14.388 1.00 55.38 75 GLY A C 1
ATOM 582 O O . GLY A 1 75 ? -3.305 -13.920 14.154 1.00 55.38 75 GLY A O 1
ATOM 583 N N . GLN A 1 76 ? -1.212 -14.663 14.563 1.00 63.50 76 GLN A N 1
ATOM 584 C CA . GLN A 1 76 ? -0.539 -13.358 14.563 1.00 63.50 76 GLN A CA 1
ATOM 585 C C . GLN A 1 76 ? -1.110 -12.440 13.475 1.00 63.50 76 GLN A C 1
ATOM 587 O O . GLN A 1 76 ? -0.903 -12.668 12.280 1.00 63.50 76 GLN A O 1
ATOM 592 N N . ARG A 1 77 ? -1.860 -11.409 13.889 1.00 80.12 77 ARG A N 1
ATOM 593 C CA . ARG A 1 77 ? -2.457 -10.449 12.958 1.00 80.12 77 ARG A CA 1
ATOM 594 C C . ARG A 1 77 ? -1.331 -9.745 12.226 1.00 80.12 77 ARG A C 1
ATOM 596 O O . ARG A 1 77 ? -0.558 -9.002 12.821 1.00 80.12 77 ARG A O 1
ATOM 603 N N . SER A 1 78 ? -1.233 -10.023 10.936 1.00 90.44 78 SER A N 1
ATOM 604 C CA . SER A 1 78 ? -0.210 -9.471 10.060 1.00 90.44 78 SER A CA 1
ATOM 605 C C . SER A 1 78 ? -0.851 -8.577 9.010 1.00 90.44 78 SER A C 1
ATOM 607 O O . SER A 1 78 ? -2.055 -8.666 8.744 1.00 90.44 78 SER A O 1
ATOM 609 N N . PHE A 1 79 ? -0.038 -7.739 8.366 1.00 94.88 79 PHE A N 1
ATOM 610 C CA . PHE A 1 79 ? -0.542 -6.925 7.265 1.00 94.88 79 PHE A CA 1
ATOM 611 C C . PHE A 1 79 ? -0.989 -7.776 6.086 1.00 94.88 79 PHE A C 1
ATOM 613 O O . PHE A 1 79 ? -1.929 -7.394 5.398 1.00 94.88 79 PHE A O 1
ATOM 620 N N . TRP A 1 80 ? -0.388 -8.951 5.897 1.00 95.50 80 TRP A N 1
ATOM 621 C CA . TRP A 1 80 ? -0.846 -9.888 4.888 1.00 95.50 80 TRP A CA 1
ATOM 622 C C . TRP A 1 80 ? -2.277 -10.358 5.152 1.00 95.50 80 TRP A C 1
ATOM 624 O O . TRP A 1 80 ? -3.108 -10.274 4.256 1.00 95.50 80 TRP A O 1
ATOM 634 N N . GLU A 1 81 ? -2.606 -10.754 6.386 1.00 94.25 81 GLU A N 1
ATOM 635 C CA . GLU A 1 81 ? -3.980 -11.150 6.732 1.00 94.25 81 GLU A CA 1
ATOM 636 C C . GLU A 1 81 ? -4.982 -10.010 6.516 1.00 94.25 81 GLU A C 1
ATOM 638 O O . GLU A 1 81 ? -6.086 -10.230 6.014 1.00 94.25 81 GLU A O 1
ATOM 643 N N . TYR A 1 82 ? -4.587 -8.779 6.854 1.00 96.31 82 TYR A N 1
ATOM 644 C CA . TYR A 1 82 ? -5.395 -7.592 6.588 1.00 96.31 82 TYR A CA 1
ATOM 645 C C . TYR A 1 82 ? -5.646 -7.398 5.086 1.00 96.31 82 TYR A C 1
ATOM 647 O O . TYR A 1 82 ? -6.801 -7.272 4.679 1.00 96.31 82 TYR A O 1
ATOM 655 N N . ILE A 1 83 ? -4.591 -7.418 4.265 1.00 97.44 83 ILE A N 1
ATOM 656 C CA . ILE A 1 83 ? -4.686 -7.264 2.808 1.00 97.44 83 ILE A CA 1
ATOM 657 C C . ILE A 1 83 ? -5.522 -8.389 2.197 1.00 97.44 83 ILE A C 1
ATOM 659 O O . ILE A 1 83 ? -6.445 -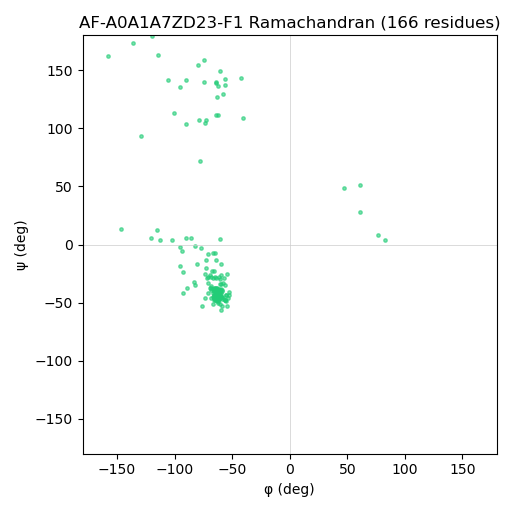8.112 1.434 1.00 97.44 83 ILE A O 1
ATOM 663 N N . ARG A 1 84 ? -5.268 -9.644 2.577 1.00 96.31 84 ARG A N 1
ATOM 664 C CA . ARG A 1 84 ? -6.006 -10.823 2.106 1.00 96.31 84 ARG A CA 1
ATOM 665 C C . ARG A 1 84 ? -7.515 -10.659 2.294 1.00 96.31 84 ARG A C 1
ATOM 667 O O . ARG A 1 84 ? -8.289 -10.966 1.391 1.00 96.31 84 ARG A O 1
ATOM 674 N N . LEU A 1 85 ? -7.940 -10.147 3.451 1.00 95.81 85 LEU A N 1
ATOM 675 C CA . LEU A 1 85 ? -9.353 -9.914 3.758 1.00 95.81 85 LEU A CA 1
ATOM 676 C C . LEU A 1 85 ? -9.907 -8.674 3.044 1.00 95.81 85 LEU A C 1
ATOM 678 O O . LEU A 1 85 ? -10.921 -8.773 2.348 1.00 95.81 85 LEU A O 1
ATOM 682 N N . ALA A 1 86 ? -9.248 -7.525 3.202 1.00 96.88 86 ALA A N 1
ATOM 683 C CA . ALA A 1 86 ? -9.750 -6.230 2.743 1.00 96.88 86 ALA A CA 1
ATOM 684 C C . ALA A 1 86 ? -9.730 -6.089 1.210 1.00 96.88 86 ALA A C 1
ATOM 686 O O . ALA A 1 86 ? -10.572 -5.400 0.636 1.00 96.88 86 ALA A O 1
ATOM 687 N N . CYS A 1 87 ? -8.810 -6.784 0.538 1.00 97.00 87 CYS A N 1
ATOM 688 C CA . CYS A 1 87 ? -8.642 -6.738 -0.913 1.00 97.00 87 CYS A CA 1
ATOM 689 C C . CYS A 1 87 ? -9.238 -7.949 -1.647 1.00 97.00 87 CYS A C 1
ATOM 691 O O . CYS A 1 87 ? -9.129 -8.023 -2.867 1.00 97.00 87 CYS A O 1
ATOM 693 N N . SER A 1 88 ? -9.901 -8.878 -0.950 1.00 93.94 88 SER A N 1
ATOM 694 C CA . SER A 1 88 ? -10.495 -10.090 -1.552 1.00 93.94 88 SER A CA 1
ATOM 695 C C . SER A 1 88 ? -11.455 -9.817 -2.720 1.00 93.94 88 SER A C 1
ATOM 697 O O . SER A 1 88 ? -11.640 -10.668 -3.586 1.00 93.94 88 SER A O 1
ATOM 699 N N . LYS A 1 89 ? -12.059 -8.623 -2.752 1.00 89.94 89 LYS A N 1
ATOM 700 C CA . LYS A 1 89 ? -13.013 -8.181 -3.782 1.00 89.94 89 LYS A CA 1
ATOM 701 C C . LYS A 1 89 ? -12.385 -7.366 -4.914 1.00 89.94 89 LYS A C 1
ATOM 703 O O . LYS A 1 89 ? -13.105 -6.964 -5.823 1.00 89.94 89 LYS A O 1
ATOM 708 N N . VAL A 1 90 ? -11.082 -7.091 -4.860 1.00 95.38 90 VAL A N 1
ATOM 709 C CA . VAL A 1 90 ? -10.373 -6.442 -5.969 1.00 95.38 90 VAL A CA 1
ATOM 710 C C . VAL A 1 90 ? -10.435 -7.381 -7.175 1.00 95.38 90 VAL A C 1
ATOM 712 O O . VAL A 1 90 ? -10.117 -8.563 -7.057 1.00 95.38 90 VAL A O 1
ATOM 715 N N . HIS A 1 91 ? -10.900 -6.888 -8.322 1.00 94.56 91 HIS A N 1
ATOM 716 C CA . HIS A 1 91 ? -11.041 -7.712 -9.524 1.00 94.56 91 HIS A CA 1
ATOM 717 C C . HIS A 1 91 ? -9.667 -8.207 -9.999 1.00 94.56 91 HIS A C 1
ATOM 719 O O . HIS A 1 91 ? -8.705 -7.445 -9.944 1.00 94.56 91 HIS A O 1
ATOM 725 N N . ASN A 1 92 ? -9.562 -9.462 -10.451 1.00 94.62 92 ASN A N 1
ATOM 726 C CA . ASN A 1 92 ? -8.298 -10.081 -10.885 1.00 94.62 92 ASN A CA 1
ATOM 727 C C . ASN A 1 92 ? -7.150 -9.845 -9.893 1.00 94.62 92 ASN A C 1
ATOM 729 O O . ASN A 1 92 ? -6.094 -9.348 -10.272 1.00 94.62 92 ASN A O 1
ATOM 733 N N . ASN A 1 93 ? -7.391 -10.090 -8.604 1.00 96.12 93 ASN A N 1
ATOM 734 C CA . ASN A 1 93 ? -6.354 -9.911 -7.597 1.00 96.12 93 ASN A CA 1
ATOM 735 C C . ASN A 1 93 ? -5.369 -11.087 -7.553 1.00 96.12 93 ASN A C 1
ATOM 737 O O . ASN A 1 93 ? -5.731 -12.225 -7.845 1.00 96.12 93 ASN A O 1
ATOM 741 N N . CYS A 1 94 ? -4.149 -10.824 -7.090 1.00 96.12 94 CYS A N 1
ATOM 742 C CA . CYS A 1 94 ? -3.099 -11.832 -6.939 1.00 96.12 94 CYS A CA 1
ATOM 743 C C . CYS A 1 94 ? -3.144 -12.609 -5.605 1.00 96.12 94 CYS A C 1
ATOM 745 O O . CYS A 1 94 ? -2.253 -13.409 -5.323 1.00 96.12 94 CYS A O 1
ATOM 747 N N . ILE A 1 95 ? -4.167 -12.402 -4.763 1.00 96.56 95 ILE A N 1
ATOM 748 C CA . ILE A 1 95 ? -4.189 -12.906 -3.378 1.00 96.56 95 ILE A CA 1
ATOM 749 C C . ILE A 1 95 ? -4.221 -14.434 -3.339 1.00 96.56 95 ILE A C 1
ATOM 751 O O . ILE A 1 95 ? -3.441 -15.042 -2.610 1.00 96.56 95 ILE A O 1
ATOM 755 N N . ALA A 1 96 ? -5.101 -15.056 -4.129 1.00 94.38 96 ALA A N 1
ATOM 756 C CA . ALA A 1 96 ? -5.211 -16.514 -4.186 1.00 94.38 96 ALA A CA 1
ATOM 757 C C . ALA A 1 96 ? -3.922 -17.159 -4.721 1.00 94.38 96 ALA A C 1
ATOM 759 O O . ALA A 1 96 ? -3.468 -18.166 -4.184 1.00 94.38 96 ALA A O 1
ATOM 760 N N . SER A 1 97 ? -3.301 -16.545 -5.733 1.00 94.75 97 SER A N 1
ATOM 761 C CA . SER A 1 97 ? -2.025 -17.004 -6.285 1.00 94.75 97 SER A CA 1
ATOM 762 C C . SER A 1 97 ? -0.924 -16.992 -5.227 1.00 94.75 97 SER A C 1
ATOM 764 O O . SER A 1 97 ? -0.194 -17.967 -5.108 1.00 94.75 97 SER A O 1
ATOM 766 N N . ILE A 1 98 ? -0.845 -15.929 -4.418 1.00 95.75 98 ILE A N 1
ATOM 767 C CA . ILE A 1 98 ? 0.138 -15.806 -3.331 1.00 95.75 98 ILE A CA 1
ATOM 768 C C . ILE A 1 98 ? -0.150 -16.785 -2.189 1.00 95.75 98 ILE A C 1
ATOM 770 O O . ILE A 1 98 ? 0.781 -17.344 -1.609 1.00 95.75 98 ILE A O 1
ATOM 774 N N . GLU A 1 99 ? -1.424 -17.020 -1.863 1.00 92.81 99 GLU A N 1
ATOM 775 C CA . GLU A 1 99 ? -1.808 -17.990 -0.833 1.00 92.81 99 GLU A CA 1
ATOM 776 C C . GLU A 1 99 ? -1.329 -19.411 -1.152 1.00 92.81 99 GLU A C 1
ATOM 778 O O . GLU A 1 99 ? -0.939 -20.126 -0.227 1.00 92.81 99 GLU A O 1
ATOM 783 N N . ASN A 1 100 ? -1.305 -19.767 -2.439 1.00 91.75 100 ASN A N 1
ATOM 784 C CA . ASN A 1 100 ? -0.962 -21.095 -2.947 1.00 91.75 100 ASN A CA 1
ATOM 785 C C . ASN A 1 100 ? 0.538 -21.293 -3.245 1.00 91.75 100 ASN A C 1
ATOM 787 O O . ASN A 1 100 ? 0.913 -22.333 -3.782 1.00 91.75 100 ASN A O 1
ATOM 791 N N . ILE A 1 101 ? 1.412 -20.331 -2.926 1.00 90.75 101 ILE A N 1
ATOM 792 C CA . ILE A 1 101 ? 2.859 -20.494 -3.140 1.00 90.75 101 ILE A CA 1
ATOM 793 C C . ILE A 1 101 ? 3.424 -21.471 -2.101 1.00 90.75 101 ILE A C 1
ATOM 795 O O . ILE A 1 101 ? 3.615 -21.113 -0.939 1.00 90.75 101 ILE A O 1
ATOM 799 N N . GLU A 1 102 ? 3.761 -22.687 -2.533 1.00 83.31 102 GLU A N 1
ATOM 800 C CA . GLU A 1 102 ? 4.259 -23.760 -1.654 1.00 83.31 102 GLU A CA 1
ATOM 801 C C . GLU A 1 102 ? 5.568 -23.393 -0.933 1.00 83.31 102 GLU A C 1
ATOM 803 O O . GLU A 1 102 ? 5.764 -23.728 0.235 1.00 83.31 102 GLU A O 1
ATOM 808 N N . ASN A 1 103 ? 6.438 -22.622 -1.592 1.00 83.56 103 ASN A N 1
ATOM 809 C CA . ASN A 1 103 ? 7.747 -22.232 -1.057 1.00 83.56 103 ASN A CA 1
ATOM 810 C C . ASN A 1 103 ? 7.693 -21.029 -0.093 1.00 83.56 103 ASN A C 1
ATOM 812 O O . ASN A 1 103 ? 8.728 -20.614 0.431 1.00 83.56 103 ASN A O 1
ATOM 816 N N . ILE A 1 104 ? 6.512 -20.441 0.148 1.00 82.88 104 ILE A N 1
ATOM 817 C CA . ILE A 1 104 ? 6.338 -19.262 1.005 1.00 82.88 104 ILE A CA 1
ATOM 818 C C . ILE A 1 104 ? 5.235 -19.519 2.035 1.00 82.88 104 ILE A C 1
ATOM 820 O O . ILE A 1 104 ? 4.056 -19.247 1.819 1.00 82.88 104 ILE A O 1
ATOM 824 N N . SER A 1 105 ? 5.631 -19.987 3.218 1.00 84.25 105 SER A N 1
ATOM 825 C CA . SER A 1 105 ? 4.681 -20.382 4.265 1.00 84.25 105 SER A CA 1
ATOM 826 C C . SER A 1 105 ? 4.331 -19.274 5.264 1.00 84.25 105 SER A C 1
ATOM 828 O O . SER A 1 105 ? 3.274 -19.320 5.890 1.00 84.25 105 SER A O 1
ATOM 830 N N . THR A 1 106 ? 5.185 -18.258 5.438 1.00 89.94 106 THR A N 1
ATOM 831 C CA . THR A 1 106 ? 4.968 -17.228 6.473 1.00 89.94 106 THR A CA 1
ATOM 832 C C . THR A 1 106 ? 4.146 -16.049 5.957 1.00 89.94 106 THR A C 1
ATOM 834 O O . THR A 1 106 ? 4.384 -15.557 4.853 1.00 89.94 106 THR A O 1
ATOM 837 N N . SER A 1 107 ? 3.245 -15.503 6.786 1.00 90.19 107 SER A N 1
ATOM 838 C CA . SER A 1 107 ? 2.446 -14.320 6.420 1.00 90.19 107 SER A CA 1
ATOM 839 C C . SER A 1 107 ? 3.314 -13.111 6.057 1.00 90.19 107 SER A C 1
ATOM 841 O O . SER A 1 107 ? 2.962 -12.344 5.169 1.00 90.19 107 SER A O 1
ATOM 843 N N . ARG A 1 108 ? 4.484 -12.952 6.693 1.00 89.50 108 ARG A N 1
ATOM 844 C CA . ARG A 1 108 ? 5.442 -11.894 6.335 1.00 89.50 108 ARG A CA 1
ATOM 845 C C . ARG A 1 108 ? 5.962 -12.073 4.911 1.00 89.50 108 ARG A C 1
ATOM 847 O O . ARG A 1 108 ? 5.969 -11.122 4.136 1.00 89.50 108 ARG A O 1
ATOM 854 N N . ALA A 1 109 ? 6.395 -13.281 4.563 1.00 92.44 109 ALA A N 1
ATOM 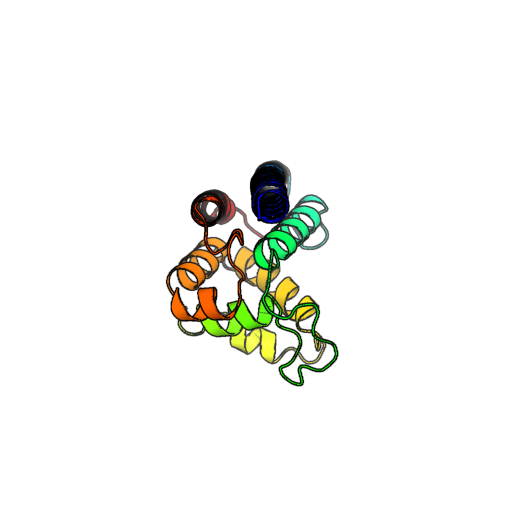855 C CA . ALA A 1 109 ? 6.938 -13.546 3.240 1.00 92.44 109 ALA A CA 1
ATOM 856 C C . ALA A 1 109 ? 5.850 -13.459 2.151 1.00 92.44 109 ALA A C 1
ATOM 858 O O . ALA A 1 109 ? 6.105 -12.864 1.105 1.00 92.44 109 ALA A O 1
ATOM 859 N N . LYS A 1 110 ? 4.619 -13.911 2.436 1.00 95.44 110 LYS A N 1
ATOM 860 C CA . LYS A 1 110 ? 3.447 -13.697 1.567 1.00 95.44 110 LYS A CA 1
ATOM 861 C C . LYS A 1 110 ? 3.137 -12.210 1.371 1.00 95.44 110 LYS A C 1
ATOM 863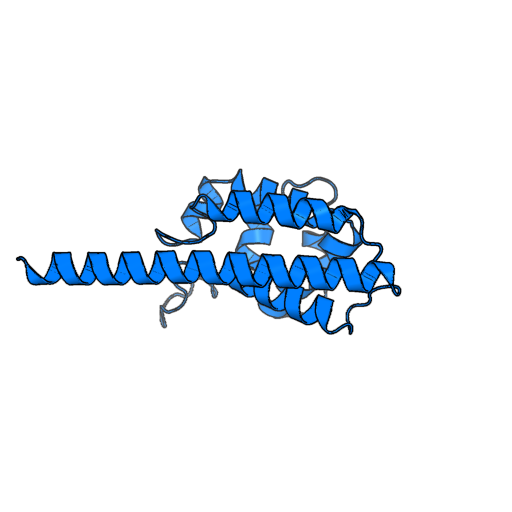 O O . LYS A 1 110 ? 2.972 -11.755 0.245 1.00 95.44 110 LYS A O 1
ATOM 868 N N . GLY A 1 111 ? 3.158 -11.424 2.446 1.00 95.75 111 GLY A N 1
ATOM 869 C CA . GLY A 1 111 ? 2.964 -9.978 2.373 1.00 95.75 111 GLY A CA 1
ATOM 870 C C . GLY A 1 111 ? 4.022 -9.264 1.523 1.00 95.75 111 GLY A C 1
ATOM 871 O O . GLY A 1 111 ? 3.689 -8.375 0.745 1.00 95.75 111 GLY A O 1
ATOM 872 N N . ARG A 1 112 ? 5.291 -9.682 1.603 1.00 95.06 112 ARG A N 1
ATOM 873 C CA . ARG A 1 112 ? 6.357 -9.156 0.730 1.00 95.06 112 ARG A CA 1
ATOM 874 C C . ARG A 1 112 ? 6.190 -9.583 -0.727 1.00 95.06 112 ARG A C 1
ATOM 876 O O . ARG A 1 112 ? 6.444 -8.782 -1.620 1.00 95.06 112 ARG A O 1
ATOM 883 N N . ALA A 1 113 ? 5.764 -10.823 -0.978 1.00 95.6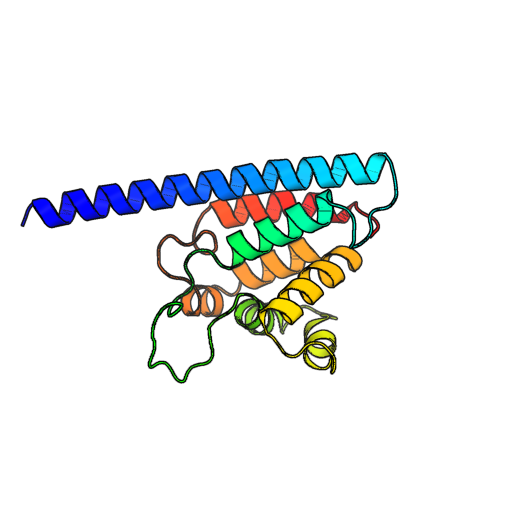9 113 ALA A N 1
ATOM 884 C CA . ALA A 1 113 ? 5.415 -11.275 -2.324 1.00 95.69 113 ALA A CA 1
ATOM 885 C C . ALA A 1 113 ? 4.278 -10.424 -2.908 1.00 95.69 113 ALA A C 1
ATOM 887 O O . ALA A 1 113 ? 4.368 -9.983 -4.047 1.00 95.69 113 ALA A O 1
ATOM 888 N N . TRP A 1 114 ? 3.270 -10.093 -2.099 1.00 97.38 114 TRP A N 1
ATOM 889 C CA . TRP A 1 114 ? 2.189 -9.203 -2.512 1.00 97.38 114 TRP A CA 1
ATOM 890 C C . TRP A 1 114 ? 2.663 -7.802 -2.888 1.00 97.38 114 TRP A C 1
ATOM 892 O O . TRP A 1 114 ? 2.222 -7.297 -3.913 1.00 97.38 114 TRP A O 1
ATOM 902 N N . ILE A 1 115 ? 3.583 -7.194 -2.130 1.00 97.06 115 ILE A N 1
ATOM 903 C CA . ILE A 1 115 ? 4.137 -5.876 -2.492 1.00 97.06 115 ILE A CA 1
ATOM 904 C C . ILE A 1 115 ? 4.785 -5.927 -3.883 1.00 97.06 115 ILE A C 1
ATOM 906 O O . ILE A 1 115 ? 4.511 -5.051 -4.700 1.00 97.06 115 ILE A O 1
ATOM 910 N N . ARG A 1 116 ? 5.589 -6.965 -4.164 1.00 94.88 116 ARG A N 1
ATOM 911 C CA . ARG A 1 116 ? 6.216 -7.169 -5.483 1.00 94.88 116 ARG A CA 1
ATOM 912 C C . ARG A 1 116 ? 5.168 -7.299 -6.583 1.00 94.88 116 ARG A C 1
ATOM 914 O O . ARG A 1 116 ? 5.152 -6.500 -7.509 1.00 94.88 116 ARG A O 1
ATOM 921 N N . VAL A 1 117 ? 4.248 -8.255 -6.446 1.00 95.44 117 VAL A N 1
ATOM 922 C CA . VAL A 1 117 ? 3.252 -8.541 -7.490 1.00 95.44 117 VAL A CA 1
ATOM 923 C C . VAL A 1 117 ? 2.316 -7.350 -7.713 1.00 95.44 117 VAL A C 1
ATOM 925 O O . VAL A 1 117 ? 2.013 -7.012 -8.849 1.00 95.44 117 VAL A O 1
ATOM 928 N N . ALA A 1 118 ? 1.891 -6.656 -6.656 1.00 96.38 118 ALA A N 1
ATOM 929 C CA . ALA A 1 118 ? 1.030 -5.482 -6.786 1.00 96.38 118 ALA A CA 1
ATOM 930 C C . ALA A 1 118 ? 1.730 -4.291 -7.471 1.00 96.38 118 ALA A C 1
ATOM 932 O O . ALA A 1 118 ? 1.052 -3.479 -8.109 1.00 96.38 118 ALA A O 1
ATOM 933 N N . LEU A 1 119 ? 3.056 -4.169 -7.338 1.00 94.44 119 LEU A N 1
ATOM 934 C CA . LEU A 1 119 ? 3.856 -3.196 -8.087 1.00 94.44 119 LEU A CA 1
ATOM 935 C C . LEU A 1 119 ? 4.023 -3.601 -9.550 1.00 94.44 119 LEU A C 1
ATOM 937 O O . LEU A 1 119 ? 3.769 -2.767 -10.411 1.00 94.44 119 LEU A O 1
ATOM 941 N N . MET A 1 120 ? 4.345 -4.870 -9.822 1.00 93.06 120 MET A N 1
ATOM 942 C CA . MET A 1 120 ? 4.412 -5.427 -11.183 1.00 93.06 120 MET A CA 1
ATOM 943 C C . MET A 1 120 ? 3.100 -5.226 -11.944 1.00 93.06 120 MET A C 1
ATOM 945 O O . MET A 1 120 ? 3.084 -4.802 -13.094 1.00 93.06 120 MET A O 1
ATOM 949 N N . GLU A 1 121 ? 1.968 -5.466 -11.278 1.00 94.38 121 GLU A N 1
ATOM 950 C CA . GLU A 1 121 ? 0.637 -5.235 -11.844 1.00 94.38 121 GLU A CA 1
ATOM 951 C C . GLU A 1 121 ? 0.290 -3.742 -11.989 1.00 94.38 121 GLU A C 1
ATOM 953 O O . GLU A 1 121 ? -0.743 -3.425 -12.572 1.00 94.38 121 GLU A O 1
ATOM 958 N N . LYS A 1 122 ? 1.111 -2.822 -11.457 1.00 95.25 122 LYS A N 1
ATOM 959 C CA . LYS A 1 122 ? 0.883 -1.361 -11.407 1.00 95.25 122 LYS A CA 1
ATOM 960 C C . LYS A 1 122 ? -0.376 -0.968 -10.624 1.00 95.25 122 LYS A C 1
ATOM 962 O O . LYS A 1 122 ? -0.986 0.074 -10.864 1.00 95.25 122 LYS A O 1
ATOM 967 N N . ARG A 1 123 ? -0.763 -1.796 -9.647 1.00 96.50 123 ARG A N 1
ATOM 968 C CA . ARG A 1 123 ? -2.054 -1.726 -8.930 1.00 96.50 123 ARG A CA 1
ATOM 969 C C . ARG A 1 123 ? -1.931 -1.536 -7.426 1.00 96.50 123 ARG A C 1
ATOM 971 O O . ARG A 1 123 ? -2.938 -1.535 -6.718 1.00 96.50 123 ARG A O 1
ATOM 978 N N . LEU A 1 124 ? -0.723 -1.335 -6.903 1.00 97.12 124 LEU A N 1
ATOM 979 C CA . LEU A 1 124 ? -0.497 -1.180 -5.464 1.00 97.12 124 LEU A CA 1
ATOM 980 C C . LEU A 1 124 ? -1.386 -0.093 -4.825 1.00 97.12 124 LEU A C 1
ATOM 982 O O . LEU A 1 124 ? -1.954 -0.304 -3.752 1.00 97.12 124 LEU A O 1
ATOM 986 N N . SER A 1 125 ? -1.568 1.046 -5.499 1.00 97.12 125 SER A N 1
ATOM 987 C CA . SER A 1 125 ? -2.447 2.126 -5.029 1.00 97.12 125 SER A CA 1
ATOM 988 C C . SER A 1 125 ? -3.929 1.729 -5.005 1.00 97.12 125 SER A C 1
ATOM 990 O O . SER A 1 125 ? -4.637 2.097 -4.065 1.00 97.12 125 SER A O 1
ATOM 992 N N . GLU A 1 126 ? -4.396 0.950 -5.986 1.00 97.25 126 GLU A N 1
ATOM 993 C CA . GLU A 1 126 ? -5.765 0.422 -6.068 1.00 97.25 126 GLU A CA 1
ATOM 994 C C . GLU A 1 126 ? -6.051 -0.522 -4.900 1.00 97.25 126 GLU A C 1
ATOM 996 O O . GLU A 1 126 ? -7.067 -0.366 -4.214 1.00 97.25 126 GLU A O 1
ATOM 1001 N N . TYR A 1 127 ? -5.136 -1.456 -4.624 1.00 98.00 127 TYR A N 1
ATOM 1002 C CA . TYR A 1 127 ? -5.261 -2.369 -3.492 1.00 98.00 127 TYR A CA 1
ATOM 1003 C C . TYR A 1 127 ? -5.348 -1.611 -2.166 1.00 98.00 127 TYR A C 1
ATOM 1005 O O . TYR A 1 127 ? -6.291 -1.809 -1.401 1.00 98.00 127 TYR A O 1
ATOM 1013 N N . VAL A 1 128 ? -4.399 -0.708 -1.895 1.00 97.62 128 VAL A N 1
ATOM 1014 C CA . VAL A 1 128 ? -4.360 0.034 -0.623 1.00 97.62 128 VAL A CA 1
ATOM 1015 C C . VAL A 1 128 ? -5.592 0.931 -0.473 1.00 97.62 128 VAL A C 1
ATOM 1017 O O . VAL A 1 128 ? -6.199 0.969 0.598 1.00 97.62 128 VAL A O 1
ATOM 1020 N N . SER A 1 129 ? -6.025 1.589 -1.550 1.00 97.06 129 SER A N 1
ATOM 1021 C CA . SER A 1 129 ? -7.243 2.408 -1.543 1.00 97.06 129 SER A CA 1
ATOM 1022 C C . SER A 1 129 ? -8.500 1.571 -1.301 1.00 97.06 129 SER A C 1
ATOM 1024 O O . SER A 1 129 ? -9.389 1.993 -0.563 1.00 97.06 129 SER A O 1
ATOM 1026 N N . THR A 1 130 ? -8.580 0.374 -1.887 1.00 97.31 130 THR A N 1
ATOM 1027 C CA . THR A 1 130 ? -9.698 -0.556 -1.668 1.00 97.31 130 THR A CA 1
ATOM 1028 C C . THR A 1 130 ? -9.729 -1.044 -0.226 1.00 97.31 130 THR A C 1
ATOM 1030 O O . THR A 1 130 ? -10.790 -1.024 0.400 1.00 97.31 130 THR A O 1
ATOM 1033 N N . ALA A 1 131 ? -8.569 -1.387 0.336 1.00 97.25 131 ALA A N 1
ATOM 1034 C CA . ALA A 1 131 ? -8.467 -1.817 1.723 1.00 97.25 131 ALA A CA 1
ATOM 1035 C C . ALA A 1 131 ? -8.969 -0.731 2.693 1.00 97.25 131 ALA A C 1
ATOM 1037 O O . ALA A 1 131 ? -9.789 -1.008 3.566 1.00 97.25 131 ALA A O 1
ATOM 1038 N N . LEU A 1 132 ? -8.562 0.526 2.475 1.00 96.50 132 LEU A N 1
ATOM 1039 C CA . LEU A 1 132 ? -8.983 1.675 3.288 1.00 96.50 132 LEU A CA 1
ATOM 1040 C C . LEU A 1 132 ? -10.489 1.975 3.193 1.00 96.50 132 LEU A C 1
ATOM 1042 O O . LEU A 1 132 ? -11.073 2.500 4.145 1.00 96.50 132 LEU A O 1
ATOM 1046 N N . ARG A 1 133 ? -11.140 1.631 2.072 1.00 96.81 133 ARG A N 1
ATOM 1047 C CA . ARG A 1 133 ? -12.602 1.744 1.918 1.00 96.81 133 ARG A CA 1
ATOM 1048 C C . ARG A 1 133 ? -13.352 0.694 2.741 1.00 96.81 133 ARG A C 1
ATOM 1050 O O . ARG A 1 133 ? -14.456 0.979 3.210 1.00 96.81 133 ARG A O 1
ATOM 1057 N N . ASP A 1 134 ? -12.760 -0.477 2.990 1.00 96.56 134 ASP A N 1
ATOM 1058 C CA . ASP A 1 134 ? -13.290 -1.452 3.950 1.00 96.56 134 ASP A CA 1
ATOM 1059 C C . ASP A 1 134 ? -12.958 -1.033 5.393 1.00 96.56 134 ASP A C 1
ATOM 1061 O O . ASP A 1 134 ? -12.128 -1.608 6.109 1.00 96.56 134 ASP A O 1
ATOM 1065 N N . THR A 1 135 ? -13.650 0.014 5.844 1.00 95.56 135 THR A N 1
ATOM 1066 C CA . THR A 1 135 ? -13.484 0.581 7.189 1.00 95.56 135 THR A CA 1
ATOM 1067 C C . THR A 1 135 ? -13.794 -0.428 8.296 1.00 95.56 135 THR A C 1
ATOM 1069 O O . THR A 1 135 ? -13.196 -0.357 9.375 1.00 95.56 135 THR A O 1
ATOM 1072 N N . ARG A 1 136 ? -14.691 -1.395 8.045 1.00 95.44 136 ARG A N 1
ATOM 1073 C CA . ARG A 1 136 ? -15.030 -2.458 8.999 1.00 95.44 136 ARG A CA 1
ATOM 1074 C C . ARG A 1 136 ? -13.830 -3.369 9.216 1.00 95.44 136 ARG A C 1
ATOM 1076 O O . ARG A 1 136 ? -13.455 -3.593 10.366 1.00 95.44 136 ARG A O 1
ATOM 1083 N N . THR A 1 137 ? -13.221 -3.873 8.146 1.00 95.06 137 THR A N 1
ATOM 1084 C CA . THR A 1 137 ? -12.028 -4.724 8.243 1.00 95.06 137 THR A CA 1
ATOM 1085 C C . THR A 1 137 ? -10.843 -3.937 8.793 1.00 95.06 137 THR A C 1
ATOM 1087 O O . THR A 1 137 ? -10.225 -4.378 9.761 1.00 95.06 137 THR A O 1
ATOM 1090 N N . THR A 1 138 ? -10.599 -2.720 8.306 1.00 96.31 138 THR A N 1
ATOM 1091 C CA . THR A 1 138 ? -9.509 -1.860 8.801 1.00 96.31 138 THR A CA 1
ATOM 1092 C C . THR A 1 138 ? -9.605 -1.638 10.317 1.00 96.31 138 THR A C 1
ATOM 1094 O O . THR A 1 138 ? -8.659 -1.900 11.058 1.00 96.31 138 THR A O 1
ATOM 1097 N N . ARG A 1 139 ? -10.780 -1.273 10.849 1.00 95.62 139 ARG A N 1
ATOM 1098 C CA . ARG A 1 139 ? -10.966 -1.085 12.303 1.00 95.62 139 ARG A CA 1
ATOM 1099 C C . ARG A 1 139 ? -10.858 -2.376 13.116 1.00 95.62 139 ARG A C 1
ATOM 1101 O O . ARG A 1 139 ? -10.592 -2.310 14.319 1.00 95.62 139 ARG A O 1
ATOM 1108 N N . ARG A 1 140 ? -11.070 -3.548 12.508 1.00 93.81 140 ARG A N 1
ATOM 1109 C CA . ARG A 1 140 ? -10.826 -4.836 13.176 1.00 93.81 140 ARG A CA 1
ATOM 1110 C C . ARG A 1 140 ? -9.337 -5.093 13.358 1.00 93.81 140 ARG A C 1
ATOM 1112 O O . ARG A 1 140 ? -8.985 -5.691 14.366 1.00 93.81 140 ARG A O 1
ATOM 1119 N N . PHE A 1 141 ? -8.494 -4.644 12.432 1.00 94.38 141 PHE A N 1
ATOM 1120 C CA . PHE A 1 141 ? -7.056 -4.900 12.462 1.00 94.38 141 PHE A CA 1
ATOM 1121 C C . PHE A 1 141 ? -6.257 -3.850 13.233 1.00 94.38 141 PHE A C 1
ATOM 1123 O O . PHE A 1 141 ? -5.338 -4.230 13.946 1.00 94.38 141 PHE A O 1
ATOM 1130 N N . TYR A 1 142 ? -6.605 -2.566 13.156 1.00 95.38 142 TYR A N 1
ATOM 1131 C CA . TYR A 1 142 ? -5.761 -1.487 13.684 1.00 95.38 142 TYR A CA 1
ATOM 1132 C C . TYR A 1 142 ? -6.273 -0.870 14.988 1.00 95.38 142 TYR A C 1
ATOM 1134 O O . TYR A 1 142 ? -7.479 -0.664 15.161 1.00 95.38 142 TYR A O 1
ATOM 1142 N N . ASP A 1 143 ? -5.343 -0.551 15.891 1.00 94.62 143 ASP A N 1
ATOM 1143 C CA . ASP A 1 143 ? -5.593 0.239 17.097 1.00 94.62 143 ASP A CA 1
ATOM 1144 C C . ASP A 1 143 ? -5.787 1.721 16.779 1.00 94.62 143 ASP A C 1
ATOM 1146 O O . ASP A 1 143 ? -5.351 2.239 15.747 1.00 94.62 143 ASP A O 1
ATOM 1150 N N . GLU A 1 144 ? -6.430 2.436 17.703 1.00 92.12 144 GLU A N 1
ATOM 1151 C CA . GLU A 1 144 ? -6.608 3.874 17.560 1.00 92.12 144 GLU A CA 1
ATOM 1152 C C . GLU A 1 144 ? -5.257 4.590 17.377 1.00 92.12 144 GLU A C 1
ATOM 1154 O O . GLU A 1 144 ? -4.259 4.291 18.038 1.00 92.12 144 GLU A O 1
ATOM 1159 N N . GLY A 1 145 ? -5.229 5.551 16.450 1.00 93.69 145 GLY A N 1
ATOM 1160 C CA . GLY A 1 145 ? -4.024 6.309 16.126 1.00 93.69 145 GLY A CA 1
ATOM 1161 C C . G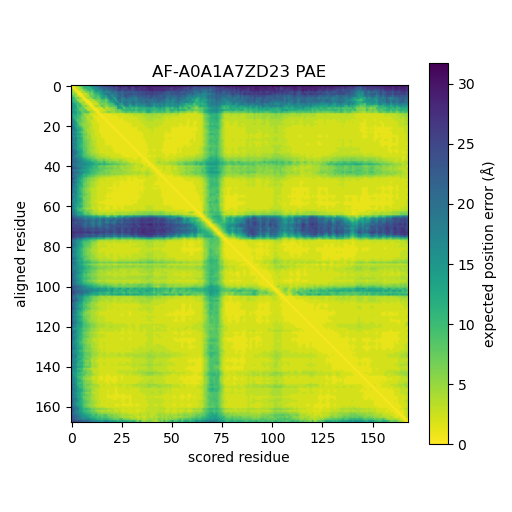LY A 1 145 ? -3.086 5.615 15.140 1.00 93.69 145 GLY A C 1
ATOM 1162 O O . GLY A 1 145 ? -2.034 6.186 14.863 1.00 93.69 145 GLY A O 1
ATOM 1163 N N . ALA A 1 146 ? -3.447 4.443 14.604 1.00 96.81 146 ALA A N 1
ATOM 1164 C CA . ALA A 1 146 ? -2.748 3.819 13.483 1.00 96.81 146 ALA A CA 1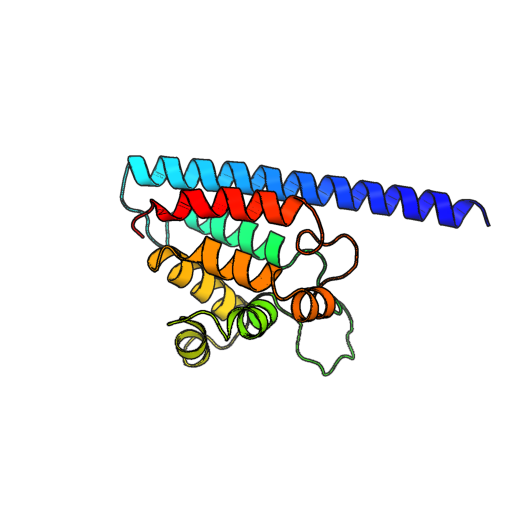
ATOM 1165 C C . ALA A 1 146 ? -2.772 4.693 12.219 1.00 96.81 146 ALA A C 1
ATOM 1167 O O . ALA A 1 146 ? -3.760 5.385 11.978 1.00 96.81 146 ALA A O 1
ATOM 1168 N N . ILE A 1 147 ? -1.729 4.608 11.383 1.00 97.81 147 ILE A N 1
ATOM 1169 C CA . ILE A 1 147 ? -1.664 5.320 10.093 1.00 97.81 147 ILE A CA 1
ATOM 1170 C C . ILE A 1 147 ? -2.895 5.010 9.240 1.00 97.81 147 ILE A C 1
ATOM 1172 O O . ILE A 1 147 ? -3.556 5.927 8.768 1.00 97.81 147 ILE A O 1
ATOM 1176 N N . MET A 1 148 ? -3.273 3.732 9.150 1.00 97.31 148 MET A N 1
ATOM 1177 C CA . MET A 1 148 ? -4.404 3.257 8.342 1.00 97.31 148 MET A CA 1
ATOM 1178 C C . MET A 1 148 ? -5.782 3.758 8.811 1.00 97.31 148 MET A C 1
ATOM 1180 O O . MET A 1 148 ? -6.781 3.532 8.136 1.00 97.31 148 MET A O 1
ATOM 1184 N N . LEU A 1 149 ? -5.860 4.437 9.961 1.00 96.94 149 LEU A N 1
ATOM 1185 C CA . LEU A 1 149 ? -7.087 5.026 10.515 1.00 96.94 149 LEU A CA 1
ATOM 1186 C C . LEU A 1 149 ? -7.034 6.564 10.586 1.00 96.94 149 LEU A C 1
ATOM 1188 O O . LEU A 1 149 ? -7.841 7.178 11.297 1.00 96.94 149 LEU A O 1
ATOM 1192 N N . ARG A 1 150 ? -6.055 7.191 9.925 1.00 95.88 150 ARG A N 1
ATOM 1193 C CA . ARG A 1 150 ? -5.787 8.633 9.990 1.00 95.88 150 ARG A CA 1
ATOM 1194 C C . ARG A 1 150 ? -5.515 9.216 8.598 1.00 95.88 150 ARG A C 1
ATOM 1196 O O . ARG A 1 150 ? -5.452 8.491 7.609 1.00 95.88 150 ARG A O 1
ATOM 1203 N N . GLU A 1 151 ? -5.400 10.541 8.525 1.00 94.25 151 GLU A N 1
ATOM 1204 C CA . GLU A 1 151 ? -5.213 11.300 7.276 1.00 94.25 151 GLU A CA 1
ATOM 1205 C C . GLU A 1 151 ? -3.937 10.913 6.515 1.00 94.25 151 GLU A C 1
ATOM 1207 O O . GLU A 1 151 ? -3.884 10.991 5.288 1.00 94.25 151 GLU A O 1
ATOM 1212 N N . GLU A 1 152 ? -2.931 10.420 7.237 1.00 96.69 152 GLU A N 1
ATOM 1213 C CA . GLU A 1 152 ? -1.686 9.906 6.681 1.00 96.69 152 GLU A CA 1
ATOM 1214 C C . GLU A 1 152 ? -1.909 8.767 5.670 1.00 96.69 152 GLU A C 1
ATOM 1216 O O . GLU A 1 152 ? -1.137 8.643 4.720 1.00 96.69 152 GLU A O 1
ATOM 1221 N N . ALA A 1 153 ? -2.983 7.979 5.810 1.00 96.81 153 ALA A N 1
ATOM 1222 C CA . ALA A 1 153 ? -3.338 6.939 4.845 1.00 96.81 153 ALA A CA 1
ATOM 1223 C C . ALA A 1 153 ? -3.692 7.513 3.463 1.00 96.81 153 ALA A C 1
ATOM 1225 O O . ALA A 1 153 ? -3.313 6.946 2.439 1.00 96.81 153 ALA A O 1
ATOM 1226 N N . THR A 1 154 ? -4.359 8.669 3.416 1.00 95.62 154 THR A N 1
ATOM 1227 C CA . THR A 1 154 ? -4.668 9.357 2.155 1.00 95.62 154 THR A CA 1
ATOM 1228 C C . THR A 1 154 ? -3.386 9.850 1.486 1.00 95.62 154 THR A C 1
ATOM 1230 O O . THR A 1 154 ? -3.198 9.673 0.281 1.00 95.62 154 THR A O 1
ATOM 1233 N N . VAL A 1 155 ? -2.457 10.405 2.272 1.00 96.62 155 VAL A N 1
ATOM 1234 C CA . VAL A 1 155 ? -1.139 10.827 1.769 1.00 96.62 155 VAL A CA 1
ATOM 1235 C C . VAL A 1 155 ? -0.368 9.629 1.212 1.00 96.62 155 VAL A C 1
ATOM 123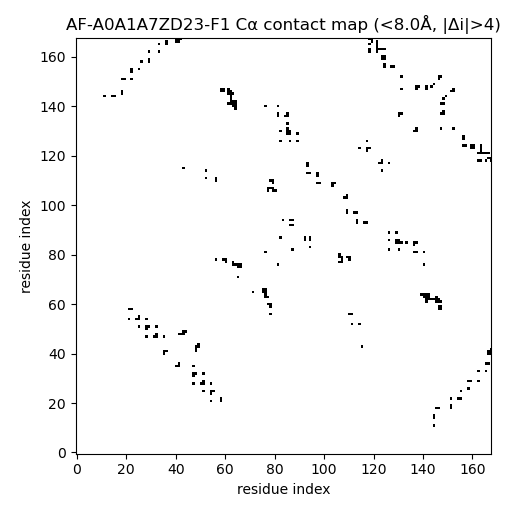7 O O . VAL A 1 155 ? 0.176 9.724 0.114 1.00 96.62 155 VAL A O 1
ATOM 1240 N N . LEU A 1 156 ? -0.375 8.492 1.920 1.00 97.81 156 LEU A N 1
ATOM 1241 C CA . LEU A 1 156 ? 0.201 7.236 1.437 1.00 97.81 156 LEU A CA 1
ATOM 1242 C C . LEU A 1 156 ? -0.378 6.849 0.075 1.00 97.81 156 LEU A C 1
ATOM 1244 O O . LEU A 1 156 ? 0.388 6.653 -0.863 1.00 97.81 156 LEU A O 1
ATOM 1248 N N . THR A 1 157 ? -1.706 6.795 -0.070 1.00 96.88 157 THR A N 1
ATOM 1249 C CA . THR A 1 157 ? -2.324 6.432 -1.358 1.00 96.88 157 THR A CA 1
ATOM 1250 C C . THR A 1 157 ? -1.917 7.368 -2.492 1.00 96.88 157 THR A C 1
ATOM 1252 O O . THR A 1 157 ? -1.619 6.887 -3.581 1.00 96.88 157 THR A O 1
ATOM 1255 N N . GLY A 1 158 ? -1.811 8.676 -2.233 1.00 96.69 158 GLY A N 1
ATOM 1256 C CA . GLY A 1 158 ? -1.335 9.648 -3.219 1.00 96.69 158 GLY A CA 1
ATOM 1257 C C . GLY A 1 158 ? 0.093 9.369 -3.693 1.00 96.69 158 GLY A C 1
ATOM 1258 O O . GLY A 1 158 ? 0.363 9.433 -4.888 1.00 96.69 158 GLY A O 1
ATOM 1259 N N . MET A 1 159 ? 0.992 8.989 -2.779 1.00 96.62 159 MET A N 1
ATOM 1260 C CA . MET A 1 159 ? 2.364 8.601 -3.135 1.00 96.62 159 MET A CA 1
ATOM 1261 C C . MET A 1 159 ? 2.394 7.312 -3.968 1.00 96.62 159 MET A C 1
ATOM 1263 O O . MET A 1 159 ? 3.132 7.230 -4.946 1.00 96.62 159 MET A O 1
ATOM 1267 N N . LEU A 1 160 ? 1.556 6.328 -3.625 1.00 97.25 160 LEU A N 1
ATOM 1268 C CA . LEU A 1 160 ? 1.494 5.045 -4.332 1.00 97.25 160 LEU A CA 1
ATOM 1269 C C . LEU A 1 160 ? 0.938 5.165 -5.756 1.00 97.25 160 LEU A C 1
ATOM 1271 O O . LEU A 1 160 ? 1.289 4.353 -6.605 1.00 97.25 160 LEU A O 1
ATOM 1275 N N . ILE A 1 161 ? 0.084 6.157 -6.039 1.00 96.31 161 ILE A N 1
ATOM 1276 C CA . ILE A 1 161 ? -0.407 6.410 -7.405 1.00 96.31 161 ILE A CA 1
ATOM 1277 C C . ILE A 1 161 ? 0.767 6.698 -8.349 1.00 96.31 161 ILE A C 1
ATOM 1279 O O . ILE A 1 161 ? 0.787 6.175 -9.461 1.00 96.31 161 ILE A O 1
ATOM 1283 N N . GLY A 1 162 ? 1.772 7.457 -7.897 1.00 92.00 162 GLY A N 1
ATOM 1284 C CA . GLY A 1 162 ? 2.954 7.779 -8.703 1.00 92.00 162 GLY A CA 1
ATOM 1285 C C . GLY A 1 162 ? 3.772 6.553 -9.119 1.00 92.00 162 GLY A C 1
ATOM 1286 O O . GLY A 1 162 ? 4.370 6.555 -10.190 1.00 92.00 162 GLY A O 1
ATOM 1287 N N . LEU A 1 163 ? 3.741 5.477 -8.327 1.00 93.62 163 LEU A N 1
ATOM 1288 C CA . LEU A 1 163 ? 4.468 4.239 -8.625 1.00 93.62 163 LEU A CA 1
ATOM 1289 C C . LEU A 1 163 ? 3.851 3.426 -9.769 1.00 93.62 163 LEU A C 1
ATOM 1291 O O . LEU A 1 163 ? 4.517 2.545 -10.298 1.00 93.62 163 LEU A O 1
ATOM 1295 N N . SER A 1 164 ? 2.619 3.727 -10.194 1.00 92.25 164 SER A N 1
ATOM 1296 C CA . SER A 1 164 ? 2.004 3.068 -11.360 1.00 92.25 164 SER A CA 1
ATOM 1297 C C . SER A 1 164 ? 2.734 3.351 -12.681 1.00 92.25 164 SER A C 1
ATOM 1299 O O . SER A 1 164 ? 2.482 2.673 -13.672 1.00 92.25 164 SER A O 1
ATOM 1301 N N . ALA A 1 165 ? 3.641 4.334 -12.705 1.00 87.50 165 ALA A N 1
ATOM 1302 C CA . ALA A 1 165 ? 4.478 4.644 -13.860 1.00 87.50 165 ALA A CA 1
ATOM 1303 C C . ALA A 1 165 ? 5.699 3.717 -14.008 1.00 87.50 165 ALA A C 1
ATOM 1305 O O . ALA A 1 165 ? 6.303 3.693 -15.080 1.00 87.50 165 ALA A O 1
ATOM 1306 N N . ILE A 1 166 ? 6.070 2.986 -12.952 1.00 87.00 166 ILE A N 1
ATOM 1307 C CA . ILE A 1 166 ? 7.235 2.097 -12.954 1.00 87.00 166 ILE A CA 1
ATOM 1308 C C . ILE A 1 166 ? 6.922 0.841 -13.770 1.00 87.00 166 ILE A C 1
ATOM 1310 O O . ILE A 1 166 ? 5.821 0.294 -13.691 1.00 87.00 166 ILE A O 1
ATOM 1314 N N . ASP A 1 167 ? 7.900 0.390 -14.550 1.00 83.50 167 ASP A N 1
ATOM 1315 C CA . ASP A 1 167 ? 7.940 -0.953 -15.123 1.00 83.50 167 ASP A CA 1
ATOM 1316 C C . ASP A 1 167 ? 8.897 -1.795 -14.273 1.00 83.50 167 ASP A C 1
ATOM 1318 O O . ASP A 1 167 ? 10.079 -1.460 -14.170 1.00 83.50 167 ASP A O 1
ATOM 1322 N N . PHE A 1 168 ? 8.341 -2.795 -13.586 1.00 79.00 168 PHE A N 1
ATOM 1323 C CA . PHE A 1 168 ? 9.016 -3.671 -12.624 1.00 79.00 168 PHE A CA 1
ATOM 1324 C C . PHE A 1 168 ? 9.019 -5.103 -13.151 1.00 79.00 168 PHE A C 1
ATOM 1326 O O . PHE A 1 168 ? 7.939 -5.541 -13.618 1.00 79.00 168 PHE A O 1
#

Organism: Nothobranchius furzeri (NCBI:txid105023)

Secondary structure (DSSP, 8-state):
--HHHHHHHHHHHHHHHHHHHHHHHHHHHHHHHHHHHHHS---TT-HHHHHHHHHHHHHHHTTBTTTT-TT--S----HHHHHHHHTTTSTT-SHHHHHT-TT--SHHHHHHHHHHHHHHTT-HHHHHHHHHH-HHHHHHHB-TT-GGGSTHHHHHHHHHHHGGG---

Radius of gyration: 16.85 Å; Cα contacts (8 Å, |Δi|>4): 175; chains: 1; bounding box: 33×38×54 Å

Mean predicted aligned error: 5.97 Å

InterPro domains:
  IPR004012 RUN domain [PF02759] (51-168)
  IPR004012 RUN domain [PS50826] (43-168)
  IPR004012 RUN domain [SM00593] (111-168)
  IPR037213 RUN domain superfamily [G3DSA:1.20.58.900] (9-168)
  IPR037213 RUN domain superfamily [SSF140741] (17-168)
  IPR047340 RUN domain-containing protein 3A/B [PTHR46251] (1-168)

Foldseek 3Di:
DPVVVVVVVVVLVVLVVVLVVLLVQLLVLLVVVVVVLVVDADDCVDPSNVSNLVSVQCLLAFAWPPCDDPPPPPPRQGSLVLLLVQQVPPPPACNVVLVPPPVQDDSVSSSSVRSVVCLQVLNPLVSLVSSLVPVVSLVNTHDPSRCSVDPVSVSVSVSSNVSSPHND

Sequence (168 aa):
MAMGLTSKKASARSVAVERKNLITVCRFSVKTLLEKYTAEPIDDSSEEFVNFAAILEHILSHRFKGSGSWFSSDGQRSFWEYIRLACSKVHNNCIASIENIENISTSRAKGRAWIRVALMEKRLSEYVSTALRDTRTTRRFYDEGAIMLREEATVLTGMLIGLSAIDF

Solvent-accessible surface area (backbone atoms only — not comparable to full-atom values): 9428 Å² total; per-residue (Å²): 128,67,71,67,57,56,53,53,52,54,52,55,50,52,49,54,51,50,49,53,49,54,53,50,52,42,51,52,31,53,50,49,36,54,55,46,51,75,78,41,86,49,53,92,79,36,66,45,49,49,52,35,54,52,47,49,52,48,52,65,45,40,50,44,46,70,79,78,53,94,80,56,85,67,69,85,67,43,50,31,59,51,47,56,62,39,34,64,80,47,79,93,56,65,57,66,64,50,71,66,38,84,93,44,85,47,59,66,56,37,35,52,50,46,56,52,53,29,41,53,69,42,38,47,28,58,46,54,50,45,25,63,68,35,53,70,58,46,59,70,45,39,39,92,85,14,41,79,79,43,73,60,39,57,55,50,39,60,58,39,53,64,53,45,76,56,71,88

Nearest PDB structures (foldseek):
  2dwg-assembly1_A  TM=9.149E-01  e=6.826E-09  Mus musculus
  2cxf-assembly1_A  TM=8.974E-01  e=1.140E-08  Mus musculus
  7bqi-assembly1_A  TM=8.919E-01  e=6.517E-08  Homo sapiens
  3cwz-assembly1_B  TM=7.784E-01  e=6.927E-06  Mus musculus
  4giw-assembly1_B  TM=8.263E-01  e=3.574E-05  Homo sapiens